Protein AF-A0A2V7GAV3-F1 (afdb_monomer)

Solvent-accessible surface area (backbone atoms only — not comparable to full-atom values): 5173 Å² total; per-residue (Å²): 102,67,73,47,94,92,34,88,40,37,64,56,90,95,31,41,46,64,43,40,48,40,57,76,71,65,61,83,51,70,35,60,49,56,51,32,46,33,50,31,34,68,73,70,64,72,54,82,69,68,54,84,61,32,68,57,52,49,52,51,49,53,49,41,54,72,73,40,92,48,65,72,59,33,49,59,55,47,48,51,53,53,53,52,52,44,74,73,89

Secondary structure (DSSP, 8-state):
-BSSTT-SB--BTTB-HHHHHHHHTT---HHHHHHHHHHHHHHH-S-SS--TTHHHHHHHHHHHHHH---HHHHHHHHHHHHHHHHHT-

Mean predicted aligned error: 3.57 Å

Radius of gyration: 13.2 Å; Cα contacts (8 Å, |Δi|>4): 81; chains: 1; bounding box: 31×30×28 Å

Foldseek 3Di:
DECDVPDPFADDDLFGRQVVVCVVVVPPDPLSVVVRLLVSCLPVVPCPPVDPCNVVLNVQLVVLPVVDDDPVSSCVVNVVVSVVSSVVD

Sequence (89 aa):
RFDMFEAEYTHEGDRCTFETLVRRFRLRDPALRAIGEIVHDIDCKDAKFGRAEAAGVERLLAGIARKHATDATRLRLGAGVFDNLYQSS

Structure (mmCIF, N/CA/C/O backbone):
data_AF-A0A2V7GAV3-F1
#
_entry.id   AF-A0A2V7GAV3-F1
#
loop_
_atom_site.group_PDB
_atom_site.id
_atom_site.type_symbol
_atom_site.label_atom_id
_atom_site.label_alt_id
_atom_site.label_comp_id
_atom_site.label_asym_id
_atom_site.label_entity_id
_atom_site.label_seq_id
_atom_site.pdbx_PDB_ins_code
_atom_site.Cartn_x
_atom_site.Cartn_y
_atom_site.Cartn_z
_atom_site.occupancy
_atom_site.B_iso_or_equiv
_atom_site.auth_seq_id
_atom_site.auth_comp_id
_atom_site.auth_asym_id
_atom_site.auth_atom_id
_atom_site.pdbx_PDB_model_num
ATOM 1 N N . ARG A 1 1 ? 1.464 -18.181 -4.332 1.00 60.34 1 ARG A N 1
ATOM 2 C CA . ARG A 1 1 ? 1.662 -17.120 -5.359 1.00 60.34 1 ARG A CA 1
ATOM 3 C C . ARG A 1 1 ? 0.457 -16.191 -5.300 1.00 60.34 1 ARG A C 1
ATOM 5 O O . ARG A 1 1 ? -0.625 -16.702 -5.037 1.00 60.34 1 ARG A O 1
ATOM 12 N N . PHE A 1 2 ? 0.653 -14.889 -5.503 1.00 72.25 2 PHE A N 1
ATOM 13 C CA . PHE A 1 2 ? -0.386 -13.856 -5.407 1.00 72.25 2 PHE A CA 1
ATOM 14 C C . PHE A 1 2 ? -0.570 -13.182 -6.771 1.00 72.25 2 PHE A C 1
ATOM 16 O O . PHE A 1 2 ? 0.422 -13.025 -7.478 1.00 72.25 2 PHE A O 1
ATOM 23 N N . ASP A 1 3 ? -1.808 -12.840 -7.121 1.00 72.06 3 ASP A N 1
ATOM 24 C CA . ASP A 1 3 ? -2.204 -11.970 -8.243 1.00 72.06 3 ASP A CA 1
ATOM 25 C C . ASP A 1 3 ? -1.488 -12.220 -9.586 1.00 72.06 3 ASP A C 1
ATOM 27 O O . ASP A 1 3 ? -1.057 -11.319 -10.298 1.00 72.06 3 ASP A O 1
ATOM 31 N N . MET A 1 4 ? -1.336 -13.500 -9.925 1.00 76.94 4 MET A N 1
ATOM 32 C CA . MET A 1 4 ? -0.764 -13.989 -11.181 1.00 76.94 4 MET A CA 1
ATOM 33 C C . MET A 1 4 ? -1.708 -15.041 -11.767 1.00 76.94 4 MET A C 1
ATOM 35 O O . MET A 1 4 ? -2.502 -15.630 -11.032 1.00 76.94 4 MET A O 1
ATOM 39 N N . PHE A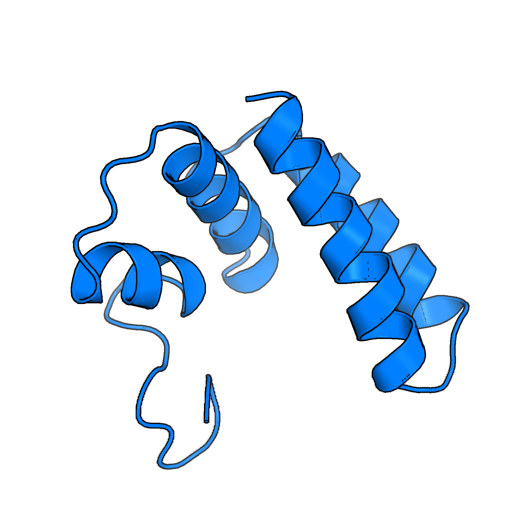 1 5 ? -1.594 -15.342 -13.065 1.00 60.78 5 PHE A N 1
ATOM 40 C CA . PHE A 1 5 ? -2.338 -16.447 -13.688 1.00 60.78 5 PHE A CA 1
ATOM 41 C C . PHE A 1 5 ? -2.137 -17.736 -12.865 1.00 60.78 5 PHE A C 1
ATOM 43 O O . PHE A 1 5 ? -1.004 -18.043 -12.499 1.00 60.78 5 PHE A O 1
ATOM 50 N N . GLU A 1 6 ? -3.218 -18.428 -12.482 1.00 69.75 6 GLU A N 1
ATOM 51 C CA . GLU A 1 6 ? -3.238 -19.598 -11.568 1.00 69.75 6 GLU A CA 1
ATOM 52 C C . GLU A 1 6 ? -2.710 -19.359 -10.130 1.00 69.75 6 GLU A C 1
ATOM 54 O O . GLU A 1 6 ? -2.264 -20.286 -9.453 1.00 69.75 6 GLU A O 1
ATOM 59 N N . ALA A 1 7 ? -2.690 -18.121 -9.633 1.00 73.50 7 ALA A N 1
ATOM 60 C CA . ALA A 1 7 ? -2.367 -17.858 -8.231 1.00 73.50 7 ALA A CA 1
ATOM 61 C C . ALA A 1 7 ? -3.463 -18.386 -7.280 1.00 73.50 7 ALA A C 1
ATOM 63 O O . ALA A 1 7 ? -4.652 -18.238 -7.537 1.00 73.50 7 ALA A O 1
ATOM 64 N N . GLU A 1 8 ? -3.051 -18.942 -6.136 1.00 74.75 8 GLU A N 1
ATOM 65 C CA . GLU A 1 8 ? -3.947 -19.411 -5.058 1.00 74.75 8 GLU A CA 1
ATOM 66 C C . GLU A 1 8 ? -4.764 -18.265 -4.424 1.00 74.75 8 GLU A C 1
ATOM 68 O O . GLU A 1 8 ? -5.864 -18.470 -3.897 1.00 74.75 8 GLU A O 1
ATOM 73 N N . TYR A 1 9 ? -4.218 -17.049 -4.501 1.00 77.62 9 TYR A N 1
ATOM 74 C CA . TYR A 1 9 ? -4.811 -15.817 -4.001 1.00 77.62 9 TYR A CA 1
ATOM 75 C C . TYR A 1 9 ? -4.723 -14.740 -5.084 1.00 77.62 9 TYR A C 1
ATOM 77 O O . TYR A 1 9 ? -3.642 -14.448 -5.595 1.00 77.62 9 TYR A O 1
ATOM 85 N N . THR A 1 10 ? -5.856 -14.140 -5.413 1.00 83.81 10 THR A N 1
ATOM 86 C CA . THR A 1 10 ? -5.993 -13.006 -6.334 1.00 83.81 10 THR A CA 1
ATOM 87 C C . THR A 1 10 ? -7.110 -12.108 -5.800 1.00 83.81 10 THR A C 1
ATOM 89 O O . THR A 1 10 ? -7.649 -12.362 -4.715 1.00 83.81 10 THR A O 1
ATOM 92 N N . HIS A 1 11 ? -7.451 -11.068 -6.548 1.00 86.75 11 HIS A N 1
ATOM 93 C CA . HIS A 1 11 ? -8.648 -10.280 -6.334 1.00 86.75 11 HIS A CA 1
ATOM 94 C C . HIS A 1 11 ? -9.893 -11.177 -6.225 1.00 86.75 11 HIS A C 1
ATOM 96 O O . HIS A 1 11 ? -10.106 -12.081 -7.034 1.00 86.75 11 HIS A O 1
ATOM 102 N N . GLU A 1 12 ? -10.741 -10.927 -5.226 1.00 85.75 12 GLU A N 1
ATOM 103 C CA . GLU A 1 12 ? -12.008 -11.644 -5.058 1.00 85.75 12 GLU A CA 1
ATOM 104 C C . GLU A 1 12 ? -13.179 -10.673 -5.012 1.00 85.75 12 GLU A C 1
ATOM 106 O O . GLU A 1 12 ? -13.458 -10.066 -3.973 1.00 85.75 12 GLU A O 1
ATOM 111 N N . GLY A 1 13 ? -13.921 -10.593 -6.116 1.00 87.38 13 GLY A N 1
ATOM 112 C CA . GLY A 1 13 ? -15.007 -9.632 -6.250 1.00 87.38 13 GLY A CA 1
ATOM 113 C C . GLY A 1 13 ? -14.455 -8.211 -6.198 1.00 87.38 13 GLY A C 1
ATOM 114 O O . GLY A 1 13 ? -13.668 -7.826 -7.051 1.00 87.38 13 GLY A O 1
ATOM 115 N N . ASP A 1 14 ? -14.860 -7.461 -5.180 1.00 91.00 14 ASP A N 1
ATOM 116 C CA . ASP A 1 14 ? -14.513 -6.059 -4.950 1.00 91.00 14 ASP A CA 1
ATOM 117 C C . ASP A 1 14 ? -13.343 -5.870 -3.972 1.00 91.00 14 ASP A C 1
ATOM 119 O O . ASP A 1 14 ? -13.235 -4.812 -3.354 1.00 91.00 14 ASP A O 1
ATOM 123 N N . ARG A 1 15 ? -12.534 -6.911 -3.751 1.00 92.69 15 ARG A N 1
ATOM 124 C CA . ARG A 1 15 ? -11.406 -6.899 -2.813 1.00 92.69 15 ARG A CA 1
ATOM 125 C C . ARG A 1 15 ? -10.091 -7.089 -3.538 1.00 92.69 15 ARG A C 1
ATOM 127 O O . ARG A 1 15 ? -9.963 -8.030 -4.326 1.00 92.69 15 ARG A O 1
ATOM 134 N N . CYS A 1 16 ? -9.098 -6.288 -3.168 1.00 94.44 16 CYS A N 1
ATOM 135 C CA . CYS A 1 16 ? -7.722 -6.514 -3.575 1.00 94.44 16 CYS A CA 1
ATOM 136 C C . CYS A 1 16 ? -7.172 -7.801 -2.942 1.00 94.44 16 CYS A C 1
ATOM 138 O O . CYS A 1 16 ? -7.767 -8.407 -2.034 1.00 94.44 16 CYS A O 1
ATOM 140 N N . THR A 1 17 ? -6.011 -8.255 -3.417 1.00 93.50 17 THR A N 1
ATOM 141 C CA . THR A 1 17 ? -5.420 -9.504 -2.910 1.00 93.50 17 THR A CA 1
ATOM 142 C C . THR A 1 17 ? -5.122 -9.422 -1.405 1.00 93.50 17 THR A C 1
ATOM 144 O O . THR A 1 17 ? -5.331 -10.399 -0.687 1.00 93.50 17 THR A O 1
ATOM 147 N N . PHE A 1 18 ? -4.713 -8.258 -0.888 1.00 95.94 18 PHE A N 1
ATOM 148 C CA . PHE A 1 18 ? -4.439 -8.080 0.543 1.00 95.94 18 PHE A CA 1
ATOM 149 C C . PHE A 1 18 ? -5.699 -8.242 1.407 1.00 95.94 18 PHE A C 1
ATOM 151 O O . PHE A 1 18 ? -5.699 -9.020 2.363 1.00 95.94 18 PHE A O 1
ATOM 158 N N . GLU A 1 19 ? -6.805 -7.590 1.042 1.00 96.31 19 GLU A N 1
ATOM 159 C CA . GLU A 1 19 ? -8.096 -7.749 1.726 1.00 96.31 19 GLU A CA 1
ATOM 160 C C . GLU A 1 19 ? -8.584 -9.204 1.693 1.00 96.31 19 GLU A C 1
ATOM 162 O O . GLU A 1 19 ? -9.124 -9.726 2.675 1.00 96.31 19 GLU A O 1
ATOM 167 N N . THR A 1 20 ? -8.358 -9.890 0.569 1.00 94.75 20 THR A N 1
ATOM 168 C CA . THR A 1 20 ? -8.678 -11.312 0.421 1.00 94.75 20 THR A CA 1
ATOM 169 C C . THR A 1 20 ? -7.887 -12.170 1.407 1.00 94.75 20 THR A C 1
ATOM 171 O O . THR A 1 20 ? -8.471 -13.051 2.044 1.00 94.75 20 THR A O 1
ATOM 174 N N . LEU A 1 21 ? -6.594 -11.893 1.596 1.00 94.75 21 LEU A N 1
ATOM 175 C CA . LEU A 1 21 ? -5.761 -12.586 2.582 1.00 94.75 21 LEU A CA 1
ATOM 176 C C . LEU A 1 21 ? -6.249 -12.320 4.009 1.00 94.75 21 LEU A C 1
A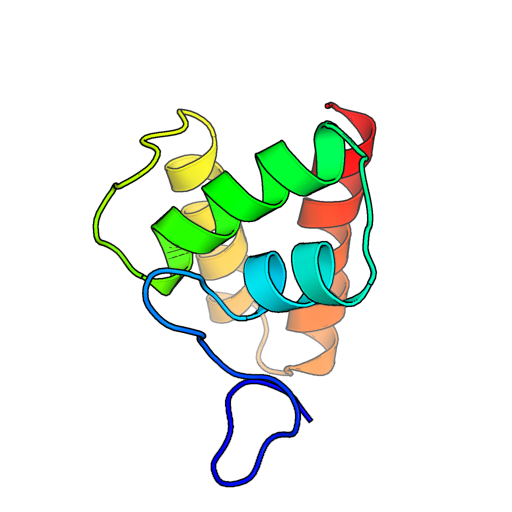TOM 178 O O . LEU A 1 21 ? -6.513 -13.276 4.739 1.00 94.75 21 LEU A O 1
ATOM 182 N N . VAL A 1 22 ? -6.457 -11.056 4.389 1.00 95.69 22 VAL A N 1
ATOM 183 C CA . VAL A 1 22 ? -6.971 -10.686 5.723 1.00 95.69 22 VAL A CA 1
ATOM 184 C C . VAL A 1 22 ? -8.269 -11.441 6.036 1.00 95.69 22 VAL A C 1
ATOM 186 O O . VAL A 1 22 ? -8.399 -12.042 7.108 1.00 95.69 22 VAL A O 1
ATOM 189 N N . ARG A 1 23 ? -9.199 -11.503 5.070 1.00 94.31 23 ARG A N 1
ATOM 190 C CA . ARG A 1 23 ? -10.454 -12.254 5.209 1.00 94.31 23 ARG A CA 1
ATOM 191 C C . ARG A 1 23 ? -10.226 -13.762 5.327 1.00 94.31 23 ARG A C 1
ATOM 193 O O . ARG A 1 23 ? -10.772 -14.380 6.244 1.00 94.31 23 ARG A O 1
ATOM 200 N N . ARG A 1 24 ? -9.473 -14.375 4.406 1.00 93.19 24 ARG A N 1
ATOM 201 C CA . ARG A 1 24 ? -9.270 -15.837 4.365 1.00 93.19 24 ARG A CA 1
ATOM 202 C C . ARG A 1 24 ? -8.559 -16.351 5.619 1.00 93.19 24 ARG A C 1
ATOM 204 O O . ARG A 1 24 ? -8.960 -17.382 6.154 1.00 93.19 24 ARG A O 1
ATOM 211 N N . PHE A 1 25 ? -7.589 -15.598 6.136 1.00 95.19 25 PHE A N 1
ATOM 212 C CA . PHE A 1 25 ? -6.872 -15.922 7.375 1.00 95.19 25 PHE A CA 1
ATOM 213 C C . PHE A 1 25 ? -7.602 -15.476 8.652 1.00 95.19 25 PHE A C 1
ATOM 215 O O . PHE A 1 25 ? -7.108 -15.711 9.752 1.00 95.19 25 PHE A O 1
ATOM 222 N N . ARG A 1 26 ? -8.803 -14.888 8.530 1.00 96.19 26 ARG A N 1
ATOM 223 C CA . ARG A 1 26 ? -9.657 -14.450 9.651 1.00 96.19 26 ARG A CA 1
ATOM 224 C C . ARG A 1 26 ? -8.944 -13.500 10.619 1.00 96.19 26 ARG A C 1
ATOM 226 O O . ARG A 1 26 ? -9.205 -13.532 11.823 1.00 96.19 26 ARG A O 1
ATOM 233 N N . LEU A 1 27 ? -8.071 -12.646 10.094 1.00 97.12 27 LEU A N 1
ATOM 234 C CA . LEU A 1 27 ? -7.363 -11.645 10.883 1.00 97.12 27 LEU A CA 1
ATOM 235 C C . LEU A 1 27 ? -8.335 -10.503 11.213 1.00 97.12 27 LEU A C 1
ATOM 237 O O . LEU A 1 27 ? -8.993 -9.967 10.324 1.00 97.12 27 LEU A O 1
ATOM 241 N N . ARG A 1 28 ? -8.473 -10.165 12.500 1.00 95.69 28 ARG A N 1
ATOM 242 C CA . ARG A 1 28 ? -9.461 -9.185 13.009 1.00 95.69 28 ARG A CA 1
ATOM 243 C C . ARG A 1 28 ? -8.826 -7.899 13.535 1.00 95.69 28 ARG A C 1
ATOM 245 O O . ARG A 1 28 ? -9.437 -7.185 14.322 1.00 95.69 28 ARG A O 1
ATOM 252 N N . ASP A 1 29 ? -7.596 -7.640 13.124 1.00 97.44 29 ASP A N 1
ATOM 253 C CA . ASP A 1 29 ? -6.813 -6.501 13.573 1.00 97.44 29 ASP A CA 1
ATOM 254 C C . ASP A 1 29 ? -7.268 -5.208 12.858 1.00 97.44 29 ASP A C 1
ATOM 256 O O . ASP A 1 29 ? -7.240 -5.164 11.620 1.00 97.44 29 ASP A O 1
ATOM 260 N N . PRO A 1 30 ? -7.692 -4.160 13.592 1.00 96.19 30 PRO A N 1
ATOM 261 C CA . PRO A 1 30 ? -8.059 -2.873 13.005 1.00 96.19 30 PRO A CA 1
ATOM 262 C C . PRO A 1 30 ? -6.947 -2.239 12.159 1.00 96.19 30 PRO A C 1
ATOM 264 O O . PRO A 1 30 ? -7.255 -1.634 11.131 1.00 96.19 30 PRO A O 1
ATOM 267 N N . ALA A 1 31 ? -5.677 -2.429 12.528 1.00 97.25 31 ALA A N 1
ATOM 268 C CA . ALA A 1 31 ? -4.537 -1.918 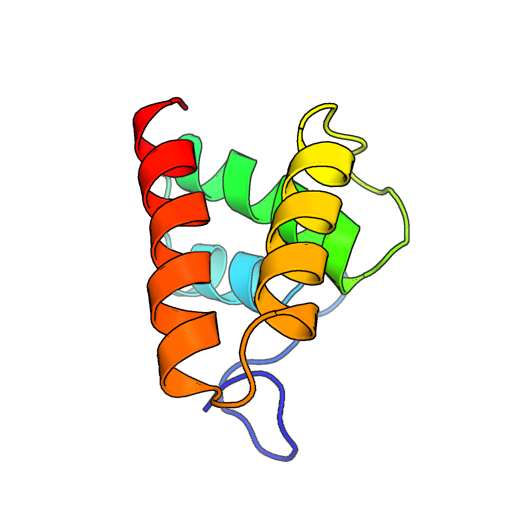11.773 1.00 97.25 31 ALA A CA 1
ATOM 269 C C . ALA A 1 31 ? -4.448 -2.577 10.391 1.00 97.25 31 ALA A C 1
ATOM 271 O O . ALA A 1 31 ? -4.298 -1.904 9.371 1.00 97.25 31 ALA A O 1
ATOM 272 N N . LEU A 1 32 ? -4.641 -3.900 10.327 1.00 97.81 32 LEU A N 1
ATOM 273 C CA . LEU A 1 32 ? -4.679 -4.624 9.052 1.00 97.81 32 LEU A CA 1
ATOM 274 C C . LEU A 1 32 ? -5.865 -4.198 8.189 1.00 97.81 32 LEU A C 1
ATOM 276 O O . LEU A 1 32 ? -5.738 -4.143 6.968 1.00 97.81 32 LEU A O 1
ATOM 280 N N . ARG A 1 33 ? -7.008 -3.865 8.798 1.00 96.69 33 ARG A N 1
ATOM 281 C CA . ARG A 1 33 ? -8.142 -3.314 8.052 1.00 96.69 33 ARG A CA 1
ATOM 282 C C . ARG A 1 33 ? -7.797 -1.956 7.438 1.00 96.69 33 ARG A C 1
ATOM 284 O O . ARG A 1 33 ? -8.023 -1.779 6.247 1.00 96.69 33 ARG A O 1
ATOM 291 N N . ALA A 1 34 ? -7.230 -1.034 8.215 1.00 97.00 34 ALA A N 1
ATOM 292 C CA . ALA A 1 34 ? -6.844 0.289 7.721 1.00 97.00 34 ALA A CA 1
ATOM 293 C C . ALA A 1 34 ? -5.811 0.202 6.583 1.00 97.00 34 ALA A C 1
ATOM 295 O O . ALA A 1 34 ? -5.948 0.878 5.564 1.00 97.00 34 ALA A O 1
ATOM 296 N N . ILE A 1 35 ? -4.822 -0.687 6.718 1.00 97.88 35 ILE A N 1
ATOM 297 C CA . ILE A 1 35 ? -3.851 -0.971 5.653 1.00 97.88 35 ILE A CA 1
ATOM 298 C C . ILE A 1 35 ? -4.547 -1.544 4.418 1.00 97.88 35 ILE A C 1
ATOM 300 O O . ILE A 1 35 ? -4.231 -1.134 3.306 1.00 97.88 35 ILE A O 1
ATOM 304 N N . GLY A 1 36 ? -5.504 -2.459 4.593 1.00 97.50 36 GLY A N 1
ATOM 305 C CA . GLY A 1 36 ? -6.255 -3.036 3.479 1.00 97.50 36 GLY A CA 1
ATOM 306 C C . GLY A 1 36 ? -7.026 -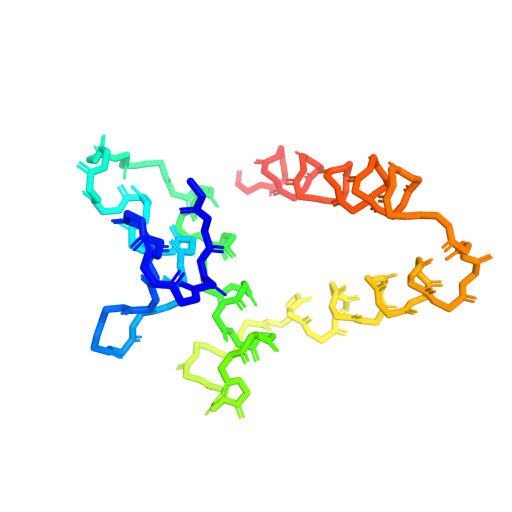1.994 2.676 1.00 97.50 36 GLY A C 1
ATOM 307 O O . GLY A 1 36 ? -6.965 -2.021 1.453 1.00 97.50 36 GLY A O 1
ATOM 308 N N . GLU A 1 37 ? -7.661 -1.038 3.353 1.00 97.56 37 GLU A N 1
ATOM 309 C CA . GLU A 1 37 ? -8.365 0.084 2.720 1.00 97.56 37 GLU A CA 1
ATOM 310 C C . GLU A 1 37 ? -7.397 0.980 1.915 1.00 97.56 37 GLU A C 1
ATOM 312 O O . GLU A 1 37 ? -7.695 1.356 0.784 1.00 97.56 37 GLU A O 1
ATOM 317 N N . ILE A 1 38 ? -6.197 1.258 2.445 1.00 97.75 38 ILE A N 1
ATOM 318 C CA . ILE A 1 38 ? -5.149 2.012 1.727 1.00 97.75 38 ILE A CA 1
ATOM 319 C C . ILE A 1 38 ? -4.648 1.246 0.499 1.00 97.75 38 ILE A C 1
ATOM 321 O O . ILE A 1 38 ? -4.522 1.821 -0.580 1.00 97.75 38 ILE A O 1
ATOM 325 N N . VAL A 1 39 ? -4.339 -0.044 0.655 1.00 97.38 39 VAL A N 1
ATOM 326 C CA . VAL A 1 39 ? -3.846 -0.884 -0.445 1.00 97.38 39 VAL A CA 1
ATOM 327 C C . VAL A 1 39 ? -4.903 -1.002 -1.539 1.00 97.38 39 VAL A C 1
ATOM 329 O O . VAL A 1 39 ? -4.551 -0.908 -2.709 1.00 97.38 39 VAL A O 1
ATOM 332 N N . HIS A 1 40 ? -6.178 -1.149 -1.172 1.00 97.94 40 HIS A N 1
ATOM 333 C CA . HIS A 1 40 ? -7.291 -1.185 -2.117 1.00 97.94 40 HIS A CA 1
ATOM 334 C C . HIS A 1 40 ? -7.334 0.064 -2.999 1.00 97.94 40 HIS A C 1
ATOM 336 O O . HIS A 1 40 ? -7.320 -0.053 -4.220 1.00 97.94 40 HIS A O 1
ATOM 342 N N . ASP A 1 41 ? -7.321 1.258 -2.402 1.00 97.25 41 ASP A N 1
ATOM 343 C CA . ASP A 1 41 ? -7.408 2.503 -3.171 1.00 97.25 41 ASP A CA 1
ATOM 344 C C . ASP A 1 41 ? -6.209 2.679 -4.128 1.00 97.25 41 ASP A C 1
ATOM 346 O O . ASP A 1 41 ? -6.360 3.239 -5.215 1.00 97.25 41 ASP A O 1
ATOM 350 N N . ILE A 1 42 ? -5.025 2.172 -3.761 1.00 96.56 42 ILE A N 1
ATOM 351 C CA . ILE A 1 42 ? -3.815 2.212 -4.602 1.00 96.56 42 ILE A CA 1
ATOM 352 C C . ILE A 1 42 ? -3.886 1.197 -5.754 1.00 96.56 42 ILE A C 1
ATOM 354 O O . ILE A 1 42 ? -3.493 1.511 -6.882 1.00 96.56 42 ILE A O 1
ATOM 358 N N . ASP A 1 43 ? -4.344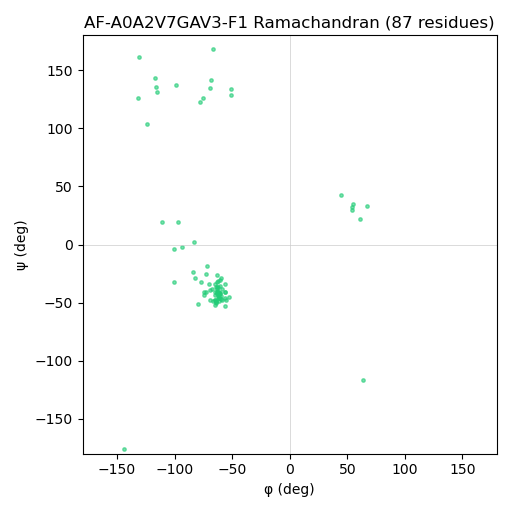 -0.020 -5.463 1.00 95.44 43 ASP A N 1
ATOM 359 C CA . ASP A 1 43 ? -4.355 -1.158 -6.388 1.00 95.44 43 ASP A CA 1
ATOM 360 C C . ASP A 1 43 ? -5.537 -1.075 -7.367 1.00 95.44 43 ASP A C 1
ATOM 362 O O . ASP A 1 43 ? -5.359 -1.102 -8.586 1.00 95.44 43 ASP A O 1
ATOM 366 N N . CYS A 1 44 ? -6.747 -0.874 -6.838 1.00 94.50 44 CYS A N 1
ATOM 367 C CA . CYS A 1 44 ? -7.995 -0.850 -7.599 1.00 94.50 44 CYS A CA 1
ATOM 368 C C . CYS A 1 44 ? -8.296 0.520 -8.232 1.00 94.50 44 CYS A C 1
ATOM 370 O O . CYS A 1 44 ? -8.994 0.577 -9.245 1.00 94.50 44 CYS A O 1
ATOM 372 N N . LYS A 1 45 ? -7.745 1.616 -7.685 1.00 92.50 45 LYS A N 1
ATOM 373 C CA . LYS A 1 45 ? -7.878 2.994 -8.209 1.00 92.50 45 LYS A CA 1
ATOM 374 C C . LYS A 1 45 ? -9.320 3.473 -8.416 1.00 92.50 45 LYS A C 1
ATOM 376 O O . LYS A 1 45 ? -9.580 4.311 -9.279 1.00 92.50 45 LYS A O 1
ATOM 381 N N . ASP A 1 46 ? -10.250 2.966 -7.617 1.00 93.62 46 ASP A N 1
ATOM 382 C CA . ASP A 1 46 ? -11.668 3.339 -7.640 1.00 93.62 46 ASP A CA 1
ATOM 383 C C . ASP A 1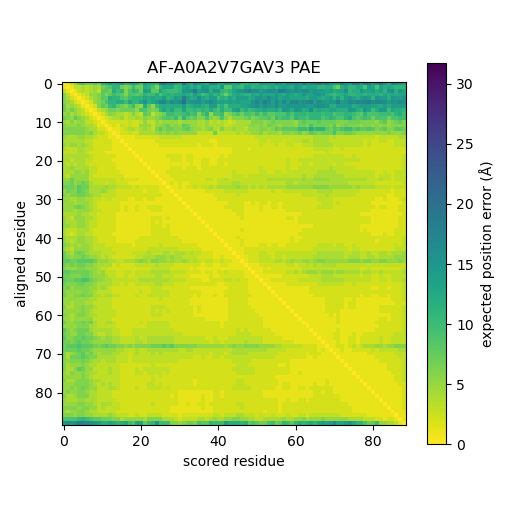 46 ? -12.053 4.326 -6.521 1.00 93.62 46 ASP A C 1
ATOM 385 O O . ASP A 1 46 ? -13.184 4.809 -6.490 1.00 93.62 46 ASP A O 1
ATOM 389 N N . ALA A 1 47 ? -11.098 4.659 -5.641 1.00 91.75 47 ALA A N 1
ATOM 390 C CA . ALA A 1 47 ? -11.266 5.545 -4.489 1.00 91.75 47 ALA A CA 1
ATOM 391 C C . ALA A 1 47 ? -12.418 5.128 -3.555 1.00 91.75 47 ALA A C 1
ATOM 393 O O . ALA A 1 47 ? -13.077 5.980 -2.952 1.00 91.75 47 ALA A O 1
ATOM 394 N N . LYS A 1 48 ? -12.668 3.818 -3.441 1.00 95.94 48 LYS A N 1
ATOM 395 C CA . LYS A 1 48 ? -13.750 3.242 -2.639 1.00 95.94 48 LYS A CA 1
ATOM 396 C C . LYS A 1 48 ? -13.708 3.657 -1.170 1.00 95.94 48 LYS A C 1
ATOM 398 O O . LYS A 1 48 ? -14.768 3.897 -0.589 1.00 95.94 48 LYS A O 1
ATOM 403 N N . PHE A 1 49 ? -12.523 3.713 -0.558 1.00 97.19 49 PHE A N 1
ATOM 404 C CA . PHE A 1 49 ? -12.390 4.009 0.874 1.00 97.19 49 PHE A CA 1
ATOM 405 C C . PHE A 1 49 ? -11.999 5.461 1.154 1.00 97.19 49 PHE A C 1
ATOM 407 O O . PHE A 1 49 ? -12.432 6.026 2.159 1.00 97.19 49 PHE A O 1
ATOM 414 N N . GLY A 1 50 ? -11.217 6.083 0.272 1.00 95.56 50 GLY A N 1
ATOM 415 C CA . GLY A 1 50 ? -10.912 7.511 0.322 1.00 95.56 50 GLY A CA 1
ATOM 416 C C . GLY A 1 50 ? -10.069 7.921 1.530 1.00 95.56 50 GLY A C 1
ATOM 417 O O . GLY A 1 50 ? -10.245 9.018 2.065 1.00 95.56 50 GLY A O 1
ATOM 418 N N . ARG A 1 51 ? -9.164 7.049 1.991 1.00 94.88 51 ARG A N 1
ATOM 419 C CA . ARG A 1 51 ? -8.317 7.338 3.158 1.00 94.88 51 ARG A CA 1
ATOM 420 C C . ARG A 1 51 ? -7.299 8.436 2.853 1.00 94.88 51 ARG A C 1
ATOM 422 O O . ARG A 1 51 ? -6.623 8.400 1.826 1.00 94.88 51 ARG A O 1
ATOM 429 N N . ALA A 1 52 ? -7.147 9.396 3.767 1.00 94.38 52 ALA A N 1
ATOM 430 C CA . ALA A 1 52 ? -6.263 10.550 3.575 1.00 94.38 52 ALA A CA 1
ATOM 431 C C . ALA A 1 52 ? -4.790 10.141 3.376 1.00 94.38 52 ALA A C 1
ATOM 433 O O . ALA A 1 52 ? -4.039 10.804 2.658 1.00 94.38 52 ALA A O 1
ATOM 434 N N . GLU A 1 53 ? -4.381 9.030 3.985 1.00 94.81 53 GLU A N 1
ATOM 435 C CA . GLU A 1 53 ? -3.028 8.486 3.927 1.00 94.81 53 GLU A CA 1
ATOM 436 C C . GLU A 1 53 ? -2.699 7.855 2.562 1.00 94.81 53 GLU A C 1
ATOM 438 O O . GLU A 1 53 ? -1.526 7.813 2.180 1.00 94.81 53 GLU A O 1
ATOM 443 N N . ALA A 1 54 ? -3.706 7.400 1.803 1.00 96.94 54 ALA A N 1
ATOM 444 C CA . ALA A 1 54 ? -3.514 6.572 0.610 1.00 96.94 54 ALA A CA 1
ATOM 445 C C . ALA A 1 54 ? -2.659 7.264 -0.461 1.00 96.94 54 ALA A C 1
ATOM 447 O O . ALA A 1 54 ? -1.673 6.698 -0.933 1.00 96.94 54 ALA A O 1
ATOM 448 N N . ALA A 1 55 ? -2.949 8.532 -0.765 1.00 96.62 55 ALA A N 1
ATOM 449 C CA . ALA A 1 55 ? -2.177 9.310 -1.737 1.00 96.62 55 ALA A CA 1
ATOM 450 C C . ALA A 1 55 ? -0.713 9.527 -1.300 1.00 96.62 55 ALA A C 1
ATOM 452 O O . ALA A 1 55 ? 0.196 9.605 -2.132 1.00 96.62 55 ALA A O 1
ATOM 453 N N . GLY A 1 56 ? -0.466 9.635 0.009 1.00 97.31 56 GLY A N 1
ATOM 454 C CA . GLY A 1 56 ? 0.882 9.747 0.565 1.00 97.31 56 GLY A CA 1
ATOM 455 C C . GLY A 1 56 ? 1.662 8.442 0.417 1.00 97.31 56 GLY A C 1
ATOM 456 O O . GLY A 1 56 ? 2.792 8.448 -0.078 1.00 97.31 56 GLY A O 1
ATOM 457 N N . VAL A 1 57 ? 1.036 7.322 0.784 1.00 97.81 57 VAL A N 1
ATOM 458 C CA . VAL A 1 57 ? 1.617 5.979 0.657 1.00 97.81 57 VAL A CA 1
ATOM 459 C C . VAL A 1 57 ? 1.907 5.647 -0.808 1.00 97.81 57 VAL A C 1
ATOM 461 O O . VAL A 1 57 ? 3.023 5.231 -1.121 1.00 97.81 57 VAL A O 1
ATOM 464 N N . GLU A 1 58 ? 0.979 5.924 -1.728 1.00 98.06 58 GLU A N 1
ATOM 465 C CA . GLU A 1 58 ? 1.185 5.731 -3.169 1.00 98.06 58 GLU A CA 1
ATOM 466 C C . GLU A 1 58 ? 2.431 6.478 -3.665 1.00 98.06 58 GLU A C 1
ATOM 468 O O . GLU A 1 58 ? 3.292 5.908 -4.342 1.00 98.06 58 GLU A O 1
ATOM 473 N N . ARG A 1 59 ? 2.580 7.756 -3.286 1.00 98.38 59 ARG A N 1
ATOM 474 C CA . ARG A 1 59 ? 3.736 8.574 -3.680 1.00 98.38 59 ARG A CA 1
ATOM 475 C C . ARG A 1 59 ? 5.054 8.013 -3.152 1.00 98.38 59 ARG A C 1
ATOM 477 O O . ARG A 1 59 ? 6.046 8.036 -3.889 1.00 98.38 59 ARG A O 1
ATOM 484 N N . LEU A 1 60 ? 5.074 7.508 -1.916 1.00 98.19 60 LEU A N 1
ATOM 485 C CA . LEU A 1 60 ? 6.255 6.873 -1.324 1.00 98.19 60 LEU A CA 1
ATOM 486 C C . LEU A 1 60 ? 6.636 5.597 -2.082 1.00 98.19 60 LEU A C 1
ATOM 488 O O . LEU A 1 60 ? 7.787 5.460 -2.507 1.00 98.19 60 LEU A O 1
ATOM 492 N N . LEU A 1 61 ? 5.672 4.705 -2.323 1.00 98.25 61 LEU A N 1
ATOM 493 C CA . LEU A 1 61 ? 5.889 3.460 -3.064 1.00 98.25 61 LEU A CA 1
ATOM 494 C C . LEU A 1 61 ? 6.352 3.732 -4.501 1.00 98.25 61 LEU A C 1
ATOM 496 O O . LEU A 1 61 ? 7.321 3.131 -4.968 1.00 98.25 61 LEU A O 1
ATOM 500 N N . ALA A 1 62 ? 5.746 4.708 -5.181 1.00 98.12 62 ALA A N 1
ATOM 501 C CA . ALA A 1 62 ? 6.161 5.116 -6.519 1.00 98.12 62 ALA A CA 1
ATOM 502 C C . ALA A 1 62 ? 7.593 5.686 -6.531 1.00 98.12 62 ALA A C 1
ATOM 504 O O . ALA A 1 62 ? 8.358 5.451 -7.468 1.00 98.12 62 ALA A O 1
ATOM 505 N N . GLY A 1 63 ? 7.984 6.421 -5.485 1.00 98.62 63 GLY A N 1
ATOM 506 C CA . GLY A 1 63 ? 9.356 6.891 -5.292 1.00 98.62 63 GLY A CA 1
ATOM 507 C C . GLY A 1 63 ? 10.356 5.744 -5.131 1.00 98.62 63 GLY A C 1
ATOM 508 O O . GLY A 1 63 ? 11.389 5.736 -5.803 1.00 98.62 63 GLY A O 1
ATOM 509 N N . ILE A 1 64 ? 10.026 4.749 -4.302 1.00 98.44 64 ILE A N 1
ATOM 510 C CA . ILE A 1 64 ? 10.830 3.531 -4.110 1.00 98.44 64 ILE A CA 1
ATOM 511 C C . ILE A 1 64 ? 10.996 2.784 -5.440 1.00 98.44 64 ILE A C 1
ATOM 513 O O . ILE A 1 64 ? 12.119 2.437 -5.813 1.00 98.44 64 ILE A O 1
ATOM 517 N N . ALA A 1 65 ? 9.902 2.588 -6.181 1.00 97.81 65 ALA A N 1
ATOM 518 C CA . ALA A 1 65 ? 9.906 1.888 -7.462 1.00 97.81 65 ALA A CA 1
ATOM 519 C C . ALA A 1 65 ? 10.781 2.589 -8.515 1.00 97.81 65 ALA A C 1
ATOM 521 O O . ALA A 1 65 ? 11.545 1.926 -9.219 1.00 97.81 65 ALA A O 1
ATOM 522 N N . ARG A 1 66 ? 10.717 3.928 -8.589 1.00 98.31 66 ARG A N 1
ATOM 523 C CA . ARG A 1 66 ? 11.545 4.734 -9.504 1.00 98.31 66 ARG A CA 1
ATOM 524 C C . ARG A 1 66 ? 13.023 4.745 -9.122 1.00 98.31 66 ARG A C 1
ATOM 526 O O . ARG A 1 66 ? 13.873 4.723 -10.004 1.00 98.31 66 ARG A O 1
ATOM 533 N N . LYS A 1 67 ? 13.338 4.813 -7.825 1.00 98.44 67 LYS A N 1
ATOM 534 C CA . LYS A 1 67 ? 14.720 4.950 -7.338 1.00 98.44 67 LYS A CA 1
ATOM 535 C C . LYS A 1 67 ? 15.509 3.642 -7.399 1.00 98.44 67 LYS A C 1
ATOM 537 O O . LYS A 1 67 ? 16.725 3.672 -7.570 1.00 98.44 67 LYS A O 1
ATOM 542 N N . HIS A 1 68 ? 14.846 2.504 -7.215 1.00 98.00 68 HIS A N 1
ATOM 543 C CA . HIS A 1 68 ? 15.512 1.213 -7.056 1.00 98.00 68 HIS A CA 1
ATOM 544 C C . HIS A 1 68 ? 15.178 0.271 -8.210 1.00 98.00 68 HIS A C 1
ATOM 546 O O . HIS A 1 68 ? 14.013 0.100 -8.550 1.00 98.00 68 HIS A O 1
ATOM 552 N N . ALA A 1 69 ? 16.200 -0.358 -8.798 1.00 95.06 69 ALA A N 1
ATOM 553 C CA . ALA A 1 69 ? 16.044 -1.225 -9.968 1.00 95.06 69 ALA A CA 1
ATOM 554 C C . ALA A 1 69 ? 15.594 -2.654 -9.626 1.00 95.06 69 ALA A C 1
ATOM 556 O O . ALA A 1 69 ? 14.952 -3.298 -10.448 1.00 95.06 69 ALA A O 1
ATOM 557 N N . THR A 1 70 ? 15.934 -3.160 -8.435 1.00 97.69 70 THR A N 1
ATOM 558 C CA . THR A 1 70 ? 15.671 -4.557 -8.068 1.00 97.69 70 THR A CA 1
ATOM 559 C C . THR A 1 70 ? 14.419 -4.701 -7.222 1.00 97.69 70 THR A C 1
ATOM 561 O O . THR A 1 70 ? 14.217 -3.965 -6.251 1.00 97.69 70 THR A O 1
ATOM 564 N N . ASP A 1 71 ? 13.623 -5.720 -7.534 1.00 96.38 71 ASP A N 1
ATOM 565 C CA . ASP A 1 71 ? 12.399 -6.021 -6.794 1.00 96.38 71 ASP A CA 1
ATOM 566 C C . ASP A 1 71 ? 12.685 -6.364 -5.334 1.00 96.38 71 ASP A C 1
ATOM 56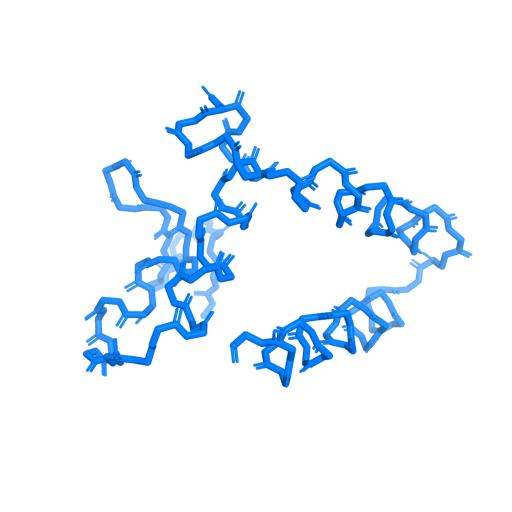8 O O . ASP A 1 71 ? 11.978 -5.889 -4.455 1.00 96.38 71 ASP A O 1
ATOM 572 N N . ALA A 1 72 ? 13.786 -7.061 -5.039 1.00 97.62 72 ALA A N 1
ATOM 573 C CA . ALA A 1 72 ? 14.199 -7.328 -3.660 1.00 97.62 72 ALA A CA 1
ATOM 574 C C . ALA A 1 72 ? 14.371 -6.037 -2.835 1.00 97.62 72 ALA A C 1
ATOM 576 O O . ALA A 1 72 ? 13.951 -5.969 -1.679 1.00 97.62 72 ALA A O 1
ATOM 577 N N . THR A 1 73 ? 14.944 -4.983 -3.427 1.00 97.94 73 THR A N 1
ATOM 578 C CA . THR A 1 73 ? 15.104 -3.696 -2.732 1.00 97.94 73 THR A CA 1
ATOM 579 C C . THR A 1 73 ? 13.772 -2.973 -2.587 1.00 97.94 73 THR A C 1
ATOM 581 O O . THR A 1 73 ? 13.499 -2.415 -1.524 1.00 97.94 73 THR A O 1
ATOM 584 N N . ARG A 1 74 ? 12.937 -2.995 -3.633 1.00 98.19 74 ARG A N 1
ATOM 585 C CA . ARG A 1 74 ? 11.600 -2.388 -3.612 1.00 98.19 74 ARG A CA 1
ATOM 586 C C . ARG A 1 74 ? 10.716 -3.036 -2.554 1.00 98.19 74 ARG A C 1
ATOM 588 O O . ARG A 1 74 ? 10.116 -2.319 -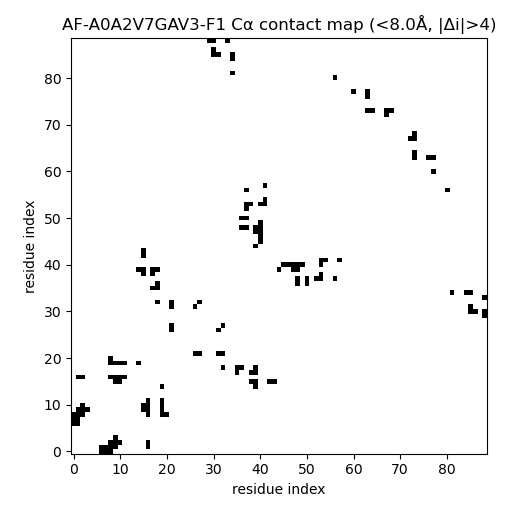1.765 1.00 98.19 74 ARG A O 1
ATOM 595 N N . LEU A 1 75 ? 10.713 -4.367 -2.491 1.00 97.50 75 LEU A N 1
ATOM 596 C CA . LEU A 1 75 ? 9.977 -5.146 -1.502 1.00 97.50 75 LEU A CA 1
ATOM 597 C C . LEU A 1 75 ? 10.453 -4.832 -0.088 1.00 97.50 75 LEU A C 1
ATOM 599 O O . LEU A 1 75 ? 9.631 -4.515 0.760 1.00 97.50 75 LEU A O 1
ATOM 603 N N . ARG A 1 76 ? 11.767 -4.837 0.166 1.00 98.12 76 ARG A N 1
ATOM 604 C CA . ARG A 1 76 ? 12.306 -4.529 1.500 1.00 98.12 76 ARG A CA 1
ATOM 605 C C . ARG A 1 76 ? 11.916 -3.127 1.979 1.00 98.12 76 ARG A C 1
ATOM 607 O O . ARG A 1 76 ? 11.560 -2.953 3.138 1.00 98.12 76 ARG A O 1
ATOM 614 N N . LEU A 1 77 ? 12.020 -2.121 1.111 1.00 98.44 77 LEU A N 1
ATOM 615 C CA . LEU A 1 77 ? 11.689 -0.739 1.473 1.00 98.44 77 LEU A CA 1
ATOM 616 C C . LEU A 1 77 ? 10.176 -0.515 1.573 1.00 98.44 77 LEU A C 1
ATOM 618 O O . LEU A 1 77 ? 9.731 0.162 2.493 1.00 98.44 77 LEU A O 1
ATOM 622 N N . GLY A 1 78 ? 9.398 -1.093 0.655 1.00 97.94 78 GLY A N 1
ATOM 623 C CA . GLY A 1 78 ? 7.938 -1.025 0.667 1.00 97.94 78 GLY A CA 1
ATOM 624 C C . GLY A 1 78 ? 7.334 -1.735 1.877 1.00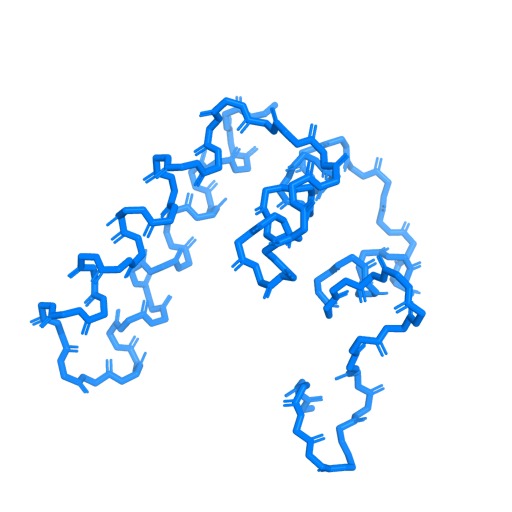 97.94 78 GLY A C 1
ATOM 625 O O . GLY A 1 78 ? 6.452 -1.177 2.518 1.00 97.94 78 GLY A O 1
ATOM 626 N N . ALA A 1 79 ? 7.865 -2.903 2.254 1.00 97.56 79 ALA A N 1
ATOM 627 C CA . ALA A 1 79 ? 7.475 -3.603 3.478 1.00 97.56 79 ALA A CA 1
ATOM 628 C C . ALA A 1 79 ? 7.658 -2.707 4.708 1.00 97.56 79 ALA A C 1
ATOM 630 O O . ALA A 1 79 ? 6.720 -2.534 5.474 1.00 97.56 79 ALA A O 1
ATOM 631 N N . GLY A 1 80 ? 8.798 -2.015 4.815 1.00 98.25 80 GLY A N 1
ATOM 632 C CA . GLY A 1 80 ? 9.033 -1.068 5.905 1.00 98.25 80 GLY A CA 1
ATOM 633 C C . GLY A 1 80 ? 8.023 0.088 5.970 1.00 98.25 80 GLY A C 1
ATOM 634 O O . GLY A 1 80 ? 7.757 0.596 7.055 1.00 98.25 80 GLY A O 1
ATOM 635 N N . VAL A 1 81 ? 7.428 0.513 4.848 1.00 97.94 81 VAL A N 1
ATOM 636 C CA . VAL A 1 81 ? 6.340 1.512 4.866 1.00 97.94 81 VAL A CA 1
ATOM 637 C C . VAL A 1 81 ? 5.103 0.932 5.550 1.00 97.94 81 VAL A C 1
ATOM 639 O O . VAL A 1 81 ? 4.549 1.568 6.444 1.00 97.94 81 VAL A O 1
ATOM 642 N N . PHE A 1 82 ? 4.699 -0.280 5.167 1.00 97.75 82 PHE A N 1
ATOM 643 C CA . PHE A 1 82 ? 3.528 -0.940 5.742 1.00 97.75 82 PHE A CA 1
ATOM 644 C C . PHE A 1 82 ? 3.745 -1.387 7.191 1.00 97.75 82 PHE A C 1
ATOM 646 O O . PHE A 1 82 ? 2.820 -1.268 7.988 1.00 97.75 82 PHE A O 1
ATOM 653 N N . ASP A 1 83 ? 4.957 -1.804 7.565 1.00 97.88 83 ASP A N 1
ATOM 654 C CA . ASP A 1 83 ? 5.304 -2.128 8.953 1.00 97.88 83 ASP A CA 1
ATOM 655 C C . ASP A 1 83 ? 5.143 -0.900 9.860 1.00 97.88 83 ASP A C 1
ATOM 657 O O . ASP A 1 83 ? 4.539 -0.982 10.926 1.00 97.88 83 ASP A O 1
ATOM 661 N N . ASN A 1 84 ? 5.629 0.266 9.423 1.00 97.62 84 ASN A N 1
ATOM 662 C CA . ASN A 1 84 ? 5.469 1.506 10.184 1.00 97.62 84 ASN A CA 1
ATOM 663 C C . ASN A 1 84 ? 4.008 1.964 10.241 1.00 97.62 84 ASN A C 1
ATOM 665 O O . ASN A 1 84 ? 3.559 2.430 11.284 1.00 97.62 84 ASN A O 1
ATOM 669 N N . LEU A 1 85 ? 3.263 1.800 9.145 1.00 96.44 85 LEU A N 1
ATOM 670 C CA . LEU A 1 85 ? 1.836 2.115 9.101 1.00 96.44 85 LEU A CA 1
ATOM 671 C C . LEU A 1 85 ? 1.027 1.216 10.050 1.00 96.44 85 LEU A C 1
ATOM 673 O O . LEU A 1 85 ? 0.090 1.677 10.701 1.00 96.44 85 LEU A O 1
ATOM 677 N N . TYR A 1 86 ? 1.419 -0.053 10.172 1.00 97.44 86 TYR A N 1
ATOM 678 C CA . TYR A 1 86 ? 0.828 -0.988 11.124 1.00 97.44 86 TYR A CA 1
ATOM 679 C C . TYR A 1 86 ? 1.062 -0.542 12.573 1.00 97.44 86 TYR A C 1
ATOM 681 O O . TYR A 1 86 ? 0.132 -0.570 13.369 1.00 97.44 86 TYR A O 1
ATOM 689 N N . GLN A 1 87 ? 2.267 -0.065 12.907 1.00 97.00 87 GLN A N 1
ATOM 690 C CA . GLN A 1 87 ? 2.579 0.442 14.253 1.00 97.00 87 GLN A CA 1
ATOM 691 C C . GLN A 1 87 ? 1.921 1.793 14.578 1.00 97.00 87 GLN A C 1
ATOM 693 O O . GLN A 1 87 ? 1.848 2.165 15.747 1.00 97.00 87 GLN A O 1
ATOM 698 N N . SER A 1 88 ? 1.482 2.552 13.569 1.00 89.81 88 SER A N 1
ATOM 699 C CA . SER A 1 88 ? 0.828 3.854 13.760 1.00 89.81 88 SER A CA 1
ATOM 700 C C . SER A 1 88 ? -0.700 3.790 13.822 1.00 89.81 88 SER A C 1
ATOM 702 O O . SER A 1 88 ? -1.327 4.844 13.937 1.00 89.81 88 SER A O 1
ATOM 704 N N . SER A 1 89 ? -1.284 2.601 13.649 1.00 79.81 89 SER A N 1
ATOM 705 C CA . SER A 1 89 ? -2.735 2.385 13.556 1.00 79.81 89 SER A CA 1
ATOM 706 C C . SER A 1 89 ? -3.396 2.088 14.900 1.00 79.81 89 SER A C 1
ATOM 708 O O . SER A 1 89 ? -2.707 1.588 15.815 1.00 79.81 89 SER A O 1
#

pLDDT: mean 93.22, std 8.4, range [60.34, 98.62]